Protein AF-A0A7Z9YYF7-F1 (afdb_monomer)

Secondary structure (DSSP, 8-state):
---SEEEEEEEGGG--SSHHHHHHHHHT-SSPPPS------S--SS--TTS----SSSS-SEEEEEEE-

Mean predicted aligned error: 8.63 Å

Solvent-accessible surface area (backbone atoms only — not comparable to full-atom values): 4835 Å² total; per-residue (Å²): 136,62,55,57,68,42,79,45,80,43,52,57,87,73,66,66,98,43,70,66,61,54,49,48,52,63,70,66,47,90,59,82,79,70,100,72,84,84,88,84,74,74,87,68,89,63,62,49,104,79,69,54,91,74,91,68,85,90,48,48,73,43,76,51,74,46,81,43,132

pLDDT: mean 77.79, std 18.12, range [40.62, 97.31]

Foldseek 3Di:
DEELEEEEEAEPVLDDPDVVVVVVVVVPPPDDDDPDDDDDDPDDPDDDVVNDDDPDDPYHNDYHYDYDD

Structure (mmCIF, N/CA/C/O backbone):
data_AF-A0A7Z9YYF7-F1
#
_entry.id   AF-A0A7Z9YYF7-F1
#
loop_
_atom_site.group_PDB
_atom_site.id
_at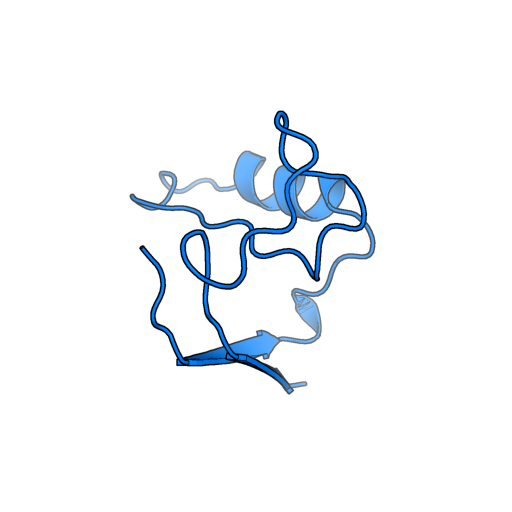om_site.type_symbol
_atom_site.label_atom_id
_atom_site.label_alt_id
_atom_site.label_comp_id
_atom_site.label_asym_id
_atom_site.label_entity_id
_atom_site.label_seq_id
_atom_site.pdbx_PDB_ins_code
_atom_site.Cartn_x
_atom_site.Cartn_y
_atom_site.Cartn_z
_atom_site.occupancy
_atom_site.B_iso_or_equiv
_atom_site.auth_seq_id
_atom_site.auth_comp_id
_atom_site.auth_asym_id
_atom_site.auth_atom_id
_atom_site.pdbx_PDB_model_num
ATOM 1 N N . MET A 1 1 ? 14.104 -4.503 -3.224 1.00 63.00 1 MET A N 1
ATOM 2 C CA . MET A 1 1 ? 13.820 -4.304 -4.662 1.00 63.00 1 MET A CA 1
ATOM 3 C C . MET A 1 1 ? 12.450 -4.891 -4.947 1.00 63.00 1 MET A C 1
ATOM 5 O O . MET A 1 1 ? 12.244 -6.058 -4.638 1.00 63.00 1 MET A O 1
ATOM 9 N N . LEU A 1 2 ? 11.506 -4.085 -5.436 1.00 72.75 2 LEU A N 1
ATOM 10 C CA . LEU A 1 2 ? 10.174 -4.569 -5.812 1.00 72.75 2 LEU A CA 1
ATOM 11 C C . LEU A 1 2 ? 10.182 -5.067 -7.272 1.00 72.75 2 LEU A C 1
ATOM 13 O O . LEU A 1 2 ? 11.007 -4.592 -8.055 1.00 72.75 2 LEU A O 1
ATOM 17 N N . PRO A 1 3 ? 9.292 -6.002 -7.656 1.00 80.88 3 PRO A N 1
ATOM 18 C CA . PRO A 1 3 ? 9.178 -6.467 -9.038 1.00 80.88 3 PRO A CA 1
ATOM 19 C C . PRO A 1 3 ? 8.902 -5.328 -10.025 1.00 80.88 3 PRO A C 1
ATOM 21 O O . PRO A 1 3 ? 8.252 -4.347 -9.678 1.00 80.88 3 PRO A O 1
ATOM 24 N N . ILE A 1 4 ? 9.334 -5.487 -11.281 1.00 80.81 4 ILE A N 1
ATOM 25 C CA . ILE A 1 4 ? 9.088 -4.515 -12.366 1.00 80.81 4 ILE A CA 1
ATOM 26 C C . ILE A 1 4 ? 7.581 -4.321 -12.605 1.00 80.81 4 ILE A C 1
ATOM 28 O O . ILE A 1 4 ? 7.138 -3.224 -12.945 1.00 80.81 4 ILE A O 1
ATOM 32 N N . TYR A 1 5 ? 6.796 -5.378 -12.398 1.00 83.56 5 TYR A N 1
ATOM 33 C CA . TYR A 1 5 ? 5.345 -5.378 -12.515 1.00 83.56 5 TYR A CA 1
ATOM 34 C C . TYR A 1 5 ? 4.733 -5.872 -11.213 1.00 83.56 5 TYR A C 1
ATOM 36 O O . TYR A 1 5 ? 5.012 -6.995 -10.796 1.00 83.56 5 TYR A O 1
ATOM 44 N N . SER A 1 6 ? 3.888 -5.046 -10.603 1.00 84.06 6 SER A N 1
ATOM 45 C CA . SER A 1 6 ? 3.228 -5.373 -9.339 1.00 84.06 6 SER A CA 1
ATOM 46 C C . SER A 1 6 ? 1.721 -5.170 -9.449 1.00 84.06 6 SER A C 1
ATOM 48 O O . SER A 1 6 ? 1.261 -4.132 -9.925 1.00 84.06 6 SER A O 1
ATOM 50 N N . ILE A 1 7 ? 0.953 -6.157 -8.987 1.00 89.94 7 ILE A N 1
ATOM 51 C CA . ILE A 1 7 ? -0.499 -6.063 -8.819 1.00 89.94 7 ILE A CA 1
ATOM 52 C C . ILE A 1 7 ? -0.798 -6.238 -7.332 1.00 89.94 7 ILE A C 1
ATOM 54 O O . ILE A 1 7 ? -0.398 -7.242 -6.744 1.00 89.94 7 ILE A O 1
ATOM 58 N N . THR A 1 8 ? -1.501 -5.277 -6.737 1.00 89.94 8 THR A N 1
ATOM 59 C CA . THR A 1 8 ? -1.839 -5.287 -5.307 1.00 89.94 8 THR A CA 1
ATOM 60 C C . THR A 1 8 ? -3.350 -5.286 -5.111 1.00 89.94 8 THR A C 1
ATOM 62 O O . THR A 1 8 ? -4.070 -4.547 -5.775 1.00 89.94 8 THR A O 1
ATOM 65 N N . VAL A 1 9 ? -3.849 -6.082 -4.169 1.00 94.94 9 VAL A N 1
ATOM 66 C CA . VAL A 1 9 ? -5.262 -6.064 -3.770 1.00 94.94 9 VAL A CA 1
ATOM 67 C C . VAL A 1 9 ? -5.374 -5.387 -2.412 1.00 94.94 9 VAL A C 1
ATOM 69 O O . VAL A 1 9 ? -4.663 -5.757 -1.479 1.00 94.94 9 VAL A O 1
ATOM 72 N N . VAL A 1 10 ? -6.250 -4.391 -2.310 1.00 93.56 10 VAL A N 1
ATOM 73 C CA . VAL A 1 10 ? -6.456 -3.598 -1.094 1.00 93.56 10 VAL A CA 1
ATOM 74 C C . VAL A 1 10 ? -7.916 -3.714 -0.680 1.00 93.56 10 VAL A C 1
ATOM 76 O O . VAL A 1 10 ? -8.813 -3.512 -1.499 1.00 93.56 10 VAL A O 1
ATOM 79 N N . LYS A 1 11 ? -8.180 -4.034 0.587 1.00 96.38 11 LYS A N 1
ATOM 80 C CA . LYS A 1 11 ? -9.551 -4.008 1.107 1.00 96.38 11 LYS A CA 1
ATOM 81 C C . LYS A 1 11 ? -9.998 -2.564 1.288 1.00 96.38 11 LYS A C 1
ATOM 83 O O . LYS A 1 11 ? -9.230 -1.735 1.774 1.00 96.38 11 LYS A O 1
ATOM 88 N N . ALA A 1 12 ? -11.253 -2.268 0.967 1.00 95.31 12 ALA A N 1
ATOM 89 C CA . ALA A 1 12 ? -11.821 -0.934 1.136 1.00 95.31 12 ALA A CA 1
ATOM 90 C C . ALA A 1 12 ? -11.710 -0.443 2.593 1.00 95.31 12 ALA A C 1
ATOM 92 O O . ALA A 1 12 ? -11.420 0.729 2.826 1.00 95.31 12 ALA A O 1
ATOM 93 N N . CYS A 1 13 ? -11.844 -1.348 3.572 1.00 95.06 13 CYS A N 1
ATOM 94 C CA . CYS A 1 13 ? -11.692 -1.044 4.998 1.00 95.06 13 CYS A CA 1
ATOM 95 C C . CYS A 1 13 ? -10.268 -0.643 5.417 1.00 95.06 13 CYS A C 1
ATOM 97 O O . CYS A 1 13 ? -10.095 -0.057 6.487 1.00 95.06 13 CYS A O 1
ATOM 99 N N . ASP A 1 14 ?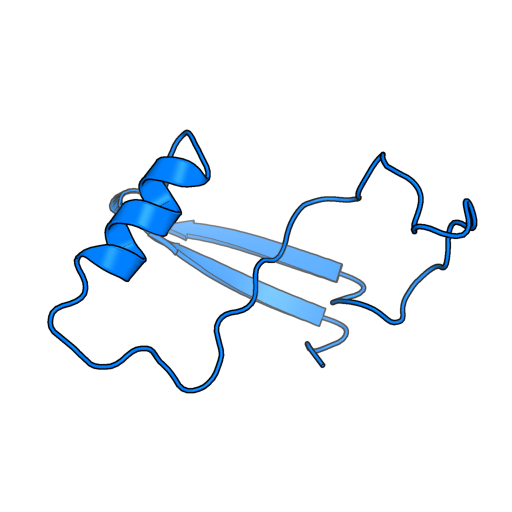 -9.256 -0.925 4.595 1.00 93.25 14 ASP A N 1
ATOM 100 C CA . ASP A 1 14 ? -7.847 -0.638 4.887 1.00 93.25 14 ASP A CA 1
ATOM 101 C C . ASP A 1 14 ? -7.390 0.700 4.278 1.00 93.25 14 ASP A C 1
ATOM 103 O O . ASP A 1 14 ? -6.290 1.174 4.564 1.00 93.25 14 ASP A O 1
ATOM 107 N N . LEU A 1 15 ? -8.243 1.361 3.485 1.00 92.75 15 LEU A N 1
ATOM 108 C CA . LEU A 1 15 ? -7.954 2.685 2.938 1.00 92.75 15 LEU A CA 1
ATOM 109 C C . LEU A 1 15 ? -7.934 3.740 4.049 1.00 92.75 15 LEU A C 1
ATOM 111 O O . LEU A 1 15 ? -8.773 3.757 4.954 1.00 92.75 15 LEU A O 1
ATOM 115 N N . ARG A 1 16 ? -6.956 4.641 3.981 1.00 93.00 16 ARG A N 1
ATOM 116 C CA . ARG A 1 16 ? -6.794 5.763 4.910 1.00 93.00 16 ARG A CA 1
ATOM 117 C C . ARG A 1 16 ? -6.601 7.050 4.125 1.00 93.00 16 ARG A C 1
ATOM 119 O O . ARG A 1 16 ? -5.944 7.054 3.089 1.00 93.00 16 ARG A O 1
ATOM 126 N N . SER A 1 17 ? -7.141 8.149 4.642 1.00 91.31 17 SER A N 1
ATOM 127 C CA . SER A 1 17 ? -7.079 9.453 3.970 1.00 91.31 17 SER A CA 1
ATOM 128 C C . SER A 1 17 ? -5.717 10.130 4.120 1.00 91.31 17 SER A C 1
ATOM 130 O O . SER A 1 17 ? -5.398 11.045 3.362 1.00 91.31 17 SER A O 1
ATOM 132 N N . ARG A 1 18 ? -4.920 9.735 5.123 1.00 90.12 18 ARG A N 1
ATOM 133 C CA . ARG A 1 18 ? -3.609 10.329 5.418 1.00 90.12 18 ARG A CA 1
ATOM 134 C C . ARG A 1 18 ? -2.584 9.252 5.747 1.00 90.12 18 ARG A C 1
ATOM 136 O O . ARG A 1 18 ? -2.899 8.289 6.441 1.00 90.12 18 ARG A O 1
ATOM 143 N N . LEU A 1 19 ? -1.334 9.483 5.345 1.00 89.12 19 LEU A N 1
ATOM 144 C CA . LEU A 1 19 ? -0.206 8.614 5.691 1.00 89.12 19 LEU A CA 1
ATOM 145 C C . LEU A 1 19 ? -0.080 8.415 7.209 1.00 89.12 19 LEU A C 1
ATOM 147 O O . LEU A 1 19 ? 0.170 7.303 7.657 1.00 89.12 19 LEU A O 1
ATOM 151 N N . THR A 1 20 ? -0.323 9.462 8.003 1.00 93.75 20 THR A N 1
ATOM 152 C CA . THR A 1 20 ? -0.259 9.404 9.472 1.00 93.75 20 THR A CA 1
ATOM 153 C C . THR A 1 20 ? -1.195 8.356 10.071 1.00 93.75 20 THR A C 1
ATOM 155 O O . THR A 1 20 ? -0.802 7.664 10.999 1.00 93.75 20 THR A O 1
ATOM 158 N N . GLN A 1 21 ? -2.388 8.169 9.500 1.00 93.69 21 GLN A N 1
ATOM 159 C CA . GLN A 1 21 ? -3.339 7.140 9.941 1.00 93.69 21 GLN A CA 1
ATOM 160 C C . GLN A 1 21 ? -2.857 5.724 9.586 1.00 93.69 21 GLN A C 1
ATOM 162 O O . GLN A 1 21 ? -3.124 4.769 10.309 1.00 93.69 21 GLN A O 1
ATOM 167 N N . GLY A 1 22 ? -2.129 5.574 8.473 1.00 90.75 22 GLY A N 1
ATOM 168 C CA . GLY A 1 22 ? -1.451 4.319 8.135 1.00 90.75 22 GLY A CA 1
ATOM 169 C C . GLY A 1 22 ? -0.269 4.029 9.067 1.00 90.75 22 GLY A C 1
ATOM 17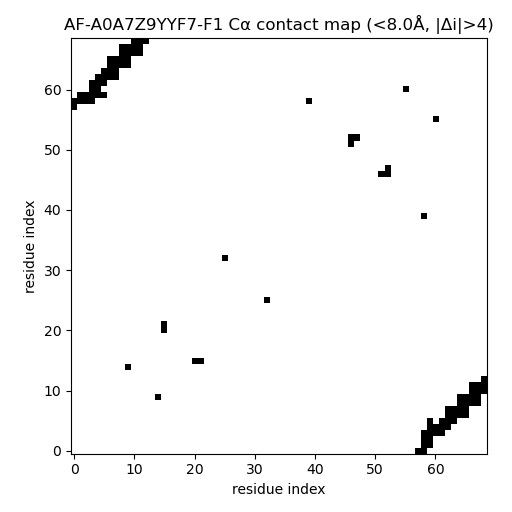0 O O . GLY A 1 22 ? -0.055 2.886 9.457 1.00 90.75 22 GLY A O 1
ATOM 171 N N . MET A 1 23 ? 0.466 5.064 9.478 1.00 91.94 23 MET A N 1
ATOM 172 C CA . MET A 1 23 ? 1.555 4.930 10.451 1.00 91.94 23 MET A CA 1
ATOM 173 C C . MET A 1 23 ? 1.043 4.569 11.846 1.00 91.94 23 MET A C 1
ATOM 175 O O . MET A 1 23 ? 1.649 3.737 12.513 1.00 91.94 23 MET A O 1
ATOM 179 N N . GLU A 1 24 ? -0.087 5.137 12.264 1.00 93.81 24 GLU A N 1
ATOM 180 C CA . GLU A 1 24 ? -0.753 4.785 13.521 1.00 93.81 24 GLU A CA 1
ATOM 181 C C . GLU A 1 24 ? -1.135 3.296 13.562 1.00 93.81 24 GLU A C 1
ATOM 183 O O . GLU A 1 24 ? -0.937 2.634 14.577 1.00 93.81 24 GLU A O 1
ATOM 188 N N . PHE A 1 25 ? -1.603 2.729 12.443 1.00 89.75 25 PHE A N 1
ATOM 189 C CA . PHE A 1 25 ? -1.852 1.288 12.343 1.00 89.75 25 PHE A CA 1
ATOM 190 C C . PHE A 1 25 ? -0.588 0.460 12.621 1.00 89.75 25 PHE A C 1
ATOM 192 O O . PHE A 1 25 ? -0.651 -0.514 13.367 1.00 89.75 25 PHE A O 1
ATOM 199 N N . LEU A 1 26 ? 0.564 0.863 12.074 1.00 89.56 26 LEU A N 1
ATOM 200 C CA . LEU A 1 26 ? 1.839 0.182 12.322 1.00 89.56 26 LEU A CA 1
ATOM 201 C C . LEU A 1 26 ? 2.323 0.346 13.769 1.00 89.56 26 LEU A C 1
ATOM 203 O O . LEU A 1 26 ? 2.908 -0.582 14.316 1.00 89.56 26 LEU A O 1
ATOM 207 N N . GLN A 1 27 ? 2.083 1.502 14.389 1.00 90.38 27 GLN A N 1
ATOM 208 C CA . GLN A 1 27 ? 2.439 1.752 15.792 1.00 90.38 27 GLN A CA 1
ATOM 209 C C . GLN A 1 27 ? 1.588 0.928 16.761 1.00 90.38 27 GLN A C 1
ATOM 211 O O . GLN A 1 27 ? 2.092 0.465 17.779 1.00 90.38 27 GLN A O 1
ATOM 216 N N . ASN A 1 28 ? 0.312 0.729 16.431 1.00 92.38 28 ASN A N 1
ATOM 217 C CA . ASN A 1 28 ? -0.640 -0.010 17.257 1.00 92.38 28 ASN A CA 1
ATOM 218 C C . ASN A 1 28 ? -0.614 -1.528 17.010 1.00 92.38 28 ASN A C 1
ATOM 220 O O . ASN A 1 28 ? -1.409 -2.261 17.608 1.00 92.38 28 ASN A O 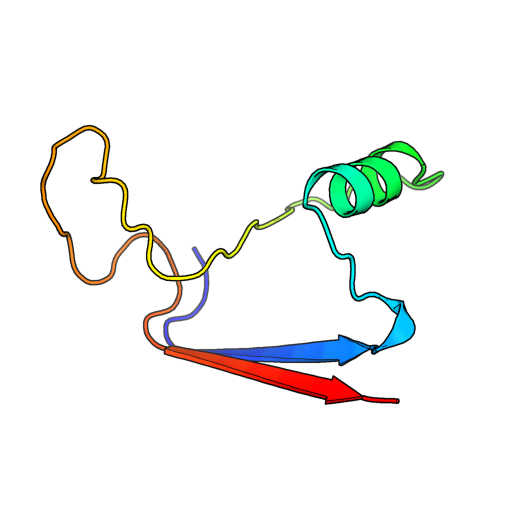1
ATOM 224 N N . LEU A 1 29 ? 0.274 -2.022 16.140 1.00 89.06 29 LEU A N 1
ATOM 225 C CA . LEU A 1 29 ? 0.457 -3.455 15.946 1.00 89.06 29 LEU A CA 1
ATOM 226 C C . LEU A 1 29 ? 0.977 -4.079 17.249 1.00 89.06 29 LEU A C 1
ATOM 228 O O . LEU A 1 29 ? 2.074 -3.786 17.711 1.00 89.06 29 LEU A O 1
ATOM 232 N N . GLN A 1 30 ? 0.189 -4.979 17.833 1.00 86.12 30 GLN A N 1
ATOM 233 C CA . GLN A 1 30 ? 0.602 -5.761 19.007 1.00 86.12 30 GLN A CA 1
ATOM 234 C C . GLN A 1 30 ? 1.614 -6.858 18.633 1.00 86.12 30 GLN A C 1
ATOM 236 O O . GLN A 1 30 ? 2.293 -7.408 19.496 1.00 86.12 30 GLN A O 1
ATOM 241 N N . ALA A 1 31 ? 1.704 -7.182 17.340 1.00 86.25 31 ALA A N 1
ATOM 242 C CA . ALA A 1 31 ? 2.660 -8.124 16.783 1.00 86.25 31 ALA A CA 1
ATOM 243 C C . ALA A 1 31 ? 3.969 -7.415 16.390 1.00 86.25 31 ALA A C 1
ATOM 245 O O . ALA A 1 31 ? 3.947 -6.224 16.069 1.00 86.25 31 ALA A O 1
ATOM 246 N N . PRO A 1 32 ? 5.102 -8.140 16.341 1.00 88.12 32 PRO A N 1
ATOM 247 C CA . PRO A 1 32 ? 6.336 -7.610 15.779 1.00 88.12 32 PRO A CA 1
ATOM 248 C C . PRO A 1 32 ? 6.114 -7.058 14.370 1.00 88.12 32 PRO A C 1
ATOM 250 O O . PRO A 1 32 ? 5.344 -7.618 13.584 1.00 88.12 32 PRO A O 1
ATOM 253 N N . LEU A 1 33 ? 6.826 -5.980 14.038 1.00 89.25 33 LEU A N 1
ATOM 254 C CA . LEU A 1 33 ? 6.819 -5.462 12.676 1.00 89.25 33 LEU A CA 1
ATOM 255 C C . LEU A 1 33 ? 7.295 -6.548 11.697 1.00 89.25 33 LEU A C 1
ATOM 257 O O . LEU A 1 33 ? 8.196 -7.328 12.025 1.00 89.25 33 LEU A O 1
ATOM 261 N N . PRO A 1 34 ? 6.716 -6.606 10.486 1.00 87.44 34 PRO A N 1
ATOM 262 C CA . PRO A 1 34 ? 7.190 -7.520 9.462 1.00 87.44 34 PRO A CA 1
ATOM 263 C C . PRO A 1 34 ? 8.641 -7.182 9.083 1.00 87.44 34 PRO A C 1
ATOM 265 O O . PRO A 1 34 ? 9.069 -6.032 9.212 1.00 87.44 34 PRO A O 1
ATOM 268 N N . PRO A 1 35 ? 9.392 -8.155 8.542 1.00 87.81 35 PRO A N 1
ATOM 269 C CA . PRO A 1 35 ? 10.803 -7.971 8.192 1.00 87.81 35 PRO A CA 1
ATOM 270 C C . PRO A 1 35 ? 11.042 -6.864 7.154 1.00 87.81 35 PRO A C 1
ATOM 272 O O . PRO A 1 35 ? 12.153 -6.354 7.042 1.00 87.81 35 PRO A O 1
ATOM 275 N N . SER A 1 36 ? 10.017 -6.481 6.387 1.00 86.44 36 SER A N 1
ATOM 276 C CA . SER A 1 36 ? 10.084 -5.364 5.448 1.00 86.44 36 SER A CA 1
ATOM 277 C C . SER A 1 36 ? 8.735 -4.665 5.318 1.00 86.44 36 SER A C 1
ATOM 279 O O . SER A 1 36 ? 7.718 -5.326 5.098 1.00 86.44 36 SER A O 1
ATOM 281 N N . ILE A 1 37 ? 8.748 -3.334 5.358 1.00 87.00 37 ILE A N 1
ATOM 282 C CA . ILE A 1 37 ? 7.600 -2.474 5.053 1.00 87.00 37 ILE A CA 1
ATOM 283 C C . ILE A 1 37 ? 8.011 -1.576 3.888 1.00 87.00 37 ILE A C 1
ATOM 285 O O . ILE A 1 37 ? 9.023 -0.886 3.973 1.00 87.00 37 ILE A O 1
ATOM 289 N N . ASN A 1 38 ? 7.246 -1.597 2.795 1.00 84.44 38 ASN A N 1
ATOM 290 C CA . ASN A 1 38 ? 7.533 -0.803 1.600 1.00 84.44 38 ASN A CA 1
ATOM 291 C C . ASN A 1 38 ? 6.466 0.282 1.435 1.00 84.44 38 ASN A C 1
ATOM 293 O O . ASN A 1 38 ? 5.291 -0.031 1.2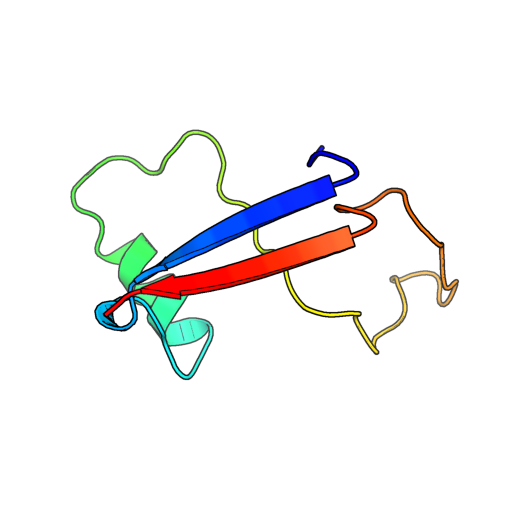48 1.00 84.44 38 ASN A O 1
ATOM 297 N N . PHE A 1 39 ? 6.879 1.548 1.457 1.00 84.69 39 PHE A N 1
ATOM 298 C CA . PHE A 1 39 ? 6.010 2.669 1.114 1.00 84.69 39 PHE A CA 1
ATOM 299 C C . PHE A 1 39 ? 6.100 2.922 -0.385 1.00 84.69 39 PHE A C 1
ATOM 301 O O . PHE A 1 39 ? 7.119 3.388 -0.889 1.00 84.69 39 PHE A O 1
ATOM 308 N N . VAL A 1 40 ? 5.030 2.582 -1.098 1.00 81.19 40 VAL A N 1
ATOM 309 C CA . VAL A 1 40 ? 4.924 2.784 -2.542 1.00 81.19 40 VAL A CA 1
ATOM 310 C C . VAL A 1 40 ? 3.991 3.963 -2.786 1.00 81.19 40 VAL A C 1
ATOM 312 O O . VAL A 1 40 ? 2.774 3.834 -2.670 1.00 81.19 40 VAL A O 1
ATOM 315 N N . SER A 1 41 ? 4.564 5.122 -3.088 1.00 76.19 41 SER A N 1
ATOM 316 C CA . SER A 1 41 ? 3.824 6.324 -3.472 1.00 76.19 41 SER A CA 1
ATOM 317 C C . SER A 1 41 ? 3.751 6.469 -4.996 1.00 76.19 41 SER A C 1
ATOM 319 O O . SER A 1 41 ? 4.532 5.874 -5.740 1.00 76.19 41 SER A O 1
ATOM 321 N N . GLY A 1 42 ? 2.777 7.252 -5.473 1.00 67.12 42 GLY A N 1
ATOM 322 C CA . GLY A 1 42 ? 2.706 7.653 -6.880 1.00 67.12 42 GLY A CA 1
ATOM 323 C C . GLY A 1 42 ? 3.934 8.466 -7.302 1.00 67.12 42 GLY A C 1
ATOM 324 O O . GLY A 1 42 ? 4.723 8.875 -6.451 1.00 67.12 42 GLY A O 1
ATOM 325 N N . ALA A 1 43 ? 4.088 8.695 -8.613 1.00 53.72 43 ALA A N 1
ATOM 326 C CA . ALA A 1 43 ? 5.232 9.412 -9.176 1.00 53.72 43 ALA A CA 1
ATOM 327 C C . ALA A 1 43 ? 5.522 10.687 -8.371 1.00 53.72 43 ALA A C 1
ATOM 329 O O . ALA A 1 43 ? 4.705 11.607 -8.311 1.00 53.72 43 ALA A O 1
ATOM 330 N N . SER A 1 44 ? 6.674 10.700 -7.709 1.00 44.78 44 SER A N 1
ATOM 331 C CA . SER A 1 44 ? 7.126 11.842 -6.936 1.00 44.78 44 SER A CA 1
ATOM 332 C C . SER A 1 44 ? 7.312 13.028 -7.884 1.00 44.78 44 SER A C 1
ATOM 334 O O . SER A 1 44 ? 8.151 12.980 -8.778 1.00 44.78 44 SER A O 1
ATOM 336 N N . SER A 1 45 ? 6.528 14.096 -7.701 1.00 44.12 45 SER A N 1
ATOM 337 C CA . SER A 1 45 ? 6.804 15.404 -8.318 1.00 44.12 45 SER A CA 1
ATOM 338 C C . SER A 1 45 ? 7.904 16.166 -7.571 1.00 44.12 45 SER A C 1
ATOM 340 O O . SER A 1 45 ? 8.242 17.288 -7.944 1.00 44.12 45 SER A O 1
ATOM 342 N N . THR A 1 46 ? 8.463 15.591 -6.508 1.00 43.59 46 THR A N 1
ATOM 343 C CA . THR A 1 46 ? 9.717 16.058 -5.938 1.00 43.59 46 THR A CA 1
ATOM 344 C C . THR A 1 46 ? 10.816 15.193 -6.519 1.00 43.59 46 THR A C 1
ATOM 346 O O . THR A 1 46 ? 10.870 13.988 -6.273 1.00 43.59 46 THR A O 1
ATOM 349 N N . ALA A 1 47 ? 11.623 15.833 -7.359 1.00 4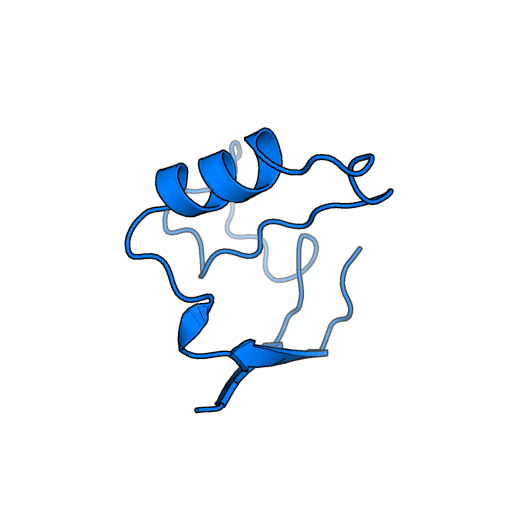2.72 47 ALA A N 1
ATOM 350 C CA . ALA A 1 47 ? 13.002 15.488 -7.623 1.00 42.72 47 ALA A CA 1
ATOM 351 C C . ALA A 1 47 ? 13.594 14.547 -6.564 1.00 42.72 47 ALA A C 1
ATOM 353 O O . ALA A 1 47 ? 13.531 14.827 -5.365 1.00 42.72 47 ALA A O 1
ATOM 354 N N . ASP A 1 48 ? 14.208 13.466 -7.040 1.00 47.41 48 ASP A N 1
ATOM 355 C CA . ASP A 1 48 ? 15.310 12.824 -6.330 1.00 47.41 48 ASP A CA 1
ATOM 356 C C . ASP A 1 48 ? 16.235 13.921 -5.764 1.00 47.41 48 ASP A C 1
ATOM 358 O O . ASP A 1 48 ? 16.324 14.997 -6.359 1.00 47.41 48 ASP A O 1
ATOM 362 N N . ILE A 1 49 ? 16.930 13.692 -4.646 1.00 46.31 49 ILE A N 1
ATOM 363 C CA . ILE A 1 49 ? 17.839 14.683 -4.015 1.00 46.31 49 ILE A CA 1
ATOM 364 C C . ILE A 1 49 ? 18.852 15.315 -5.006 1.00 46.31 49 ILE A C 1
ATOM 366 O O . ILE A 1 49 ? 19.380 16.397 -4.770 1.00 46.31 49 ILE A O 1
ATOM 370 N N . GLU A 1 50 ? 19.033 14.662 -6.155 1.00 51.28 50 GLU A N 1
ATOM 371 C CA . GLU A 1 50 ? 19.871 15.003 -7.303 1.00 51.28 50 GLU A CA 1
ATOM 372 C C . GLU A 1 50 ? 19.167 15.793 -8.441 1.00 51.28 50 GLU A C 1
ATOM 374 O O . GLU A 1 50 ? 19.791 16.057 -9.463 1.00 51.28 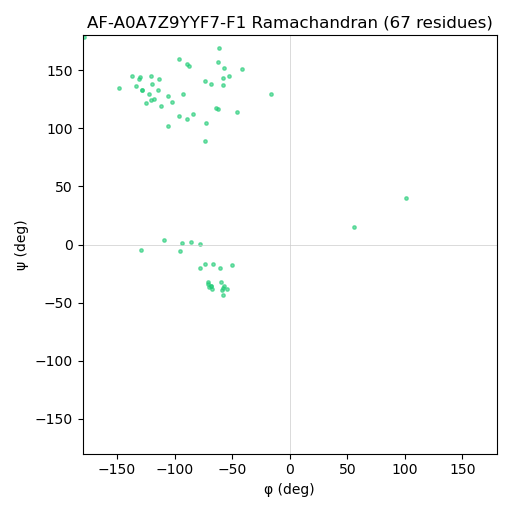50 GLU A O 1
ATOM 379 N N . LEU A 1 51 ? 17.874 16.151 -8.352 1.00 46.53 51 LEU A N 1
ATOM 380 C CA . LEU A 1 51 ? 17.092 16.810 -9.430 1.00 46.53 51 LEU A CA 1
ATOM 381 C C . LEU A 1 51 ? 17.064 16.068 -10.786 1.00 46.53 51 LEU A C 1
ATOM 383 O O . LEU A 1 51 ? 16.629 16.628 -11.794 1.00 46.53 51 LEU A O 1
ATOM 387 N N . VAL A 1 52 ? 17.453 14.792 -10.829 1.00 40.62 52 VAL A N 1
ATOM 388 C CA . VAL A 1 52 ? 17.419 13.974 -12.046 1.00 40.62 52 VAL A CA 1
ATOM 389 C C . VAL A 1 52 ? 16.220 13.032 -12.008 1.00 40.62 52 VAL A C 1
ATOM 391 O O . VAL A 1 52 ? 16.072 12.200 -11.119 1.00 40.62 52 VAL A O 1
ATOM 394 N N . HIS A 1 53 ? 15.360 13.127 -13.021 1.00 48.88 53 HIS A N 1
ATOM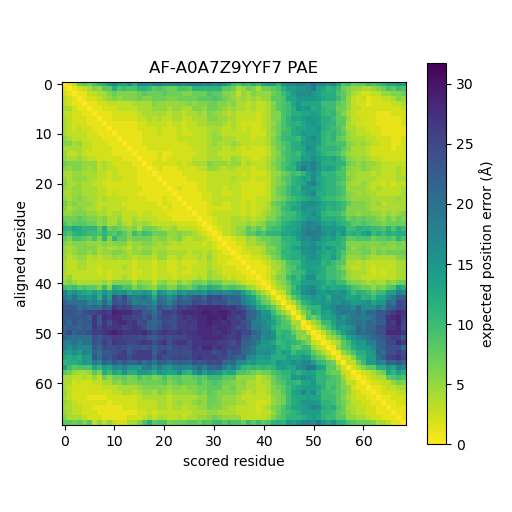 395 C CA . HIS A 1 53 ? 14.280 12.169 -13.238 1.00 48.88 53 HIS A CA 1
ATOM 396 C C . HIS A 1 53 ? 14.854 10.848 -13.781 1.00 48.88 53 HIS A C 1
ATOM 398 O O . HIS A 1 53 ? 14.962 10.648 -14.996 1.00 48.88 53 HIS A O 1
ATOM 404 N N . VAL A 1 54 ? 15.228 9.929 -12.889 1.00 45.12 54 VAL A N 1
ATOM 405 C CA . VAL A 1 54 ? 15.685 8.589 -13.279 1.00 45.12 54 VAL A CA 1
ATOM 406 C C . VAL A 1 54 ? 14.477 7.674 -13.491 1.00 45.12 54 VAL A C 1
ATOM 408 O O . VAL A 1 54 ? 13.770 7.300 -12.555 1.00 45.12 54 VAL A O 1
ATOM 411 N N . LYS A 1 55 ? 14.240 7.261 -14.742 1.00 48.88 55 LYS A N 1
ATOM 412 C CA . LYS A 1 55 ? 13.277 6.194 -15.048 1.00 48.88 55 LYS A CA 1
ATOM 413 C C . LYS A 1 55 ? 13.847 4.839 -14.611 1.00 48.88 55 LYS A C 1
ATOM 415 O O . LYS A 1 55 ? 14.653 4.255 -15.324 1.00 48.88 55 LYS A O 1
ATOM 420 N N . GLY A 1 56 ? 13.338 4.309 -13.496 1.00 50.38 56 GLY A N 1
ATOM 421 C CA . GLY A 1 56 ? 13.146 2.860 -13.344 1.00 50.38 56 GLY A CA 1
ATOM 422 C C . GLY A 1 56 ? 14.162 2.044 -12.538 1.00 50.38 56 GLY A C 1
ATOM 423 O O . GLY A 1 56 ? 14.415 0.912 -12.932 1.00 50.38 56 GLY A O 1
ATOM 424 N N . VAL A 1 57 ? 14.694 2.528 -11.407 1.00 51.00 57 VAL A N 1
ATOM 425 C CA . VAL A 1 57 ? 15.510 1.666 -10.509 1.00 51.00 57 VAL A CA 1
ATOM 426 C C . VAL A 1 57 ? 15.119 1.666 -9.022 1.00 51.00 57 VAL A C 1
ATOM 428 O O . VAL A 1 57 ? 15.643 0.853 -8.268 1.00 51.00 57 VAL A O 1
ATOM 431 N N . HIS A 1 58 ? 14.150 2.484 -8.591 1.00 59.16 58 HIS A N 1
ATOM 432 C CA . HIS A 1 58 ? 13.757 2.591 -7.170 1.00 59.16 58 HIS A CA 1
ATOM 433 C C . HIS A 1 58 ? 12.375 1.995 -6.825 1.00 59.16 58 HIS A C 1
ATOM 435 O O . HIS A 1 58 ? 11.942 2.061 -5.677 1.00 59.16 58 HIS A O 1
ATOM 441 N N . GLY A 1 59 ? 11.678 1.370 -7.779 1.00 63.41 59 GLY A N 1
ATOM 442 C CA . GLY A 1 59 ? 10.357 0.770 -7.558 1.00 63.41 59 GLY A CA 1
ATOM 443 C C . GLY A 1 59 ? 9.797 0.085 -8.810 1.00 63.41 59 GLY A C 1
ATOM 444 O O . GLY A 1 59 ? 10.457 0.101 -9.852 1.00 63.41 59 GLY A O 1
ATOM 445 N N . PRO A 1 60 ? 8.602 -0.528 -8.736 1.00 69.75 60 PRO A N 1
ATOM 446 C CA . PRO A 1 60 ? 7.983 -1.175 -9.887 1.00 69.75 60 PRO A CA 1
ATOM 447 C C . PRO A 1 60 ? 7.780 -0.196 -11.042 1.00 69.75 60 PRO A C 1
ATOM 449 O O . PRO A 1 60 ? 7.314 0.926 -10.845 1.00 69.75 60 PRO A O 1
ATOM 452 N N . LEU A 1 61 ? 8.073 -0.644 -12.260 1.00 74.25 61 LEU A N 1
ATOM 453 C CA . LEU A 1 61 ? 7.866 0.144 -13.473 1.00 74.25 61 LEU A CA 1
ATOM 454 C C . LEU A 1 61 ? 6.377 0.293 -13.806 1.00 74.25 61 LEU A C 1
ATOM 456 O O . LEU A 1 61 ? 5.967 1.322 -14.341 1.00 74.25 61 LEU A O 1
ATOM 460 N N . ARG A 1 62 ? 5.565 -0.733 -13.517 1.00 77.50 62 ARG A N 1
ATOM 461 C CA . ARG A 1 62 ? 4.102 -0.638 -13.591 1.00 77.50 62 ARG A CA 1
ATOM 462 C C . ARG A 1 62 ? 3.468 -1.233 -12.345 1.00 77.50 62 ARG A C 1
ATOM 464 O O . ARG A 1 62 ? 3.847 -2.316 -11.899 1.00 77.50 62 ARG A O 1
ATOM 471 N N . ILE A 1 63 ? 2.472 -0.523 -11.832 1.00 82.75 63 ILE A N 1
ATOM 472 C CA . ILE A 1 63 ? 1.680 -0.928 -10.676 1.00 82.75 63 ILE A CA 1
ATOM 473 C C . ILE A 1 63 ? 0.212 -0.848 -11.051 1.00 82.75 63 ILE A C 1
ATOM 475 O O . ILE A 1 63 ? -0.230 0.160 -11.602 1.00 82.75 63 ILE A O 1
ATOM 479 N N . ALA A 1 64 ? -0.534 -1.893 -10.722 1.00 88.19 64 ALA A N 1
ATOM 480 C CA . ALA A 1 64 ? -1.987 -1.866 -10.693 1.00 88.19 64 ALA A CA 1
ATOM 481 C C . ALA A 1 64 ? -2.457 -2.214 -9.280 1.00 88.19 64 ALA A C 1
ATOM 483 O O . ALA A 1 64 ? -1.843 -3.041 -8.603 1.00 88.19 64 ALA A O 1
ATOM 484 N N . TYR A 1 65 ? -3.549 -1.601 -8.834 1.00 90.56 65 TYR A N 1
ATOM 485 C CA . TYR A 1 65 ? -4.209 -2.003 -7.600 1.00 90.56 65 TYR A CA 1
ATOM 486 C C . TYR A 1 65 ? -5.711 -2.171 -7.810 1.00 90.56 65 TYR A C 1
ATOM 488 O O . TYR A 1 65 ? -6.326 -1.421 -8.566 1.00 90.56 65 TYR A O 1
ATOM 496 N N . GLY A 1 66 ? -6.284 -3.178 -7.155 1.00 94.69 66 GLY A N 1
ATOM 497 C CA . GLY A 1 66 ? -7.720 -3.440 -7.129 1.00 94.69 66 GLY A CA 1
ATOM 498 C C . GLY A 1 66 ? -8.266 -3.255 -5.719 1.00 94.69 66 GLY A C 1
ATOM 499 O O . GLY A 1 66 ? -7.675 -3.760 -4.764 1.00 94.69 66 GLY A O 1
ATOM 500 N N . ILE A 1 67 ? -9.384 -2.539 -5.596 1.00 96.25 67 ILE A N 1
ATOM 501 C CA . ILE A 1 67 ? -10.101 -2.386 -4.326 1.00 96.25 67 ILE A CA 1
ATOM 502 C C . ILE A 1 67 ? -11.177 -3.469 -4.240 1.00 96.25 67 ILE A C 1
ATOM 504 O O . ILE A 1 67 ? -11.960 -3.632 -5.176 1.00 96.25 67 ILE A O 1
ATOM 508 N N . VAL A 1 68 ? -11.212 -4.190 -3.120 1.00 97.31 68 VAL A N 1
ATOM 509 C CA . VAL A 1 68 ? -12.248 -5.190 -2.807 1.00 97.31 68 VAL A CA 1
ATOM 510 C C . VAL A 1 68 ? -13.092 -4.727 -1.619 1.00 97.31 68 VAL A C 1
ATOM 512 O O . VAL A 1 68 ? -12.557 -4.102 -0.701 1.00 97.31 68 VAL A O 1
ATOM 515 N N . PHE A 1 69 ? -14.397 -5.003 -1.663 1.00 91.19 69 PHE A N 1
ATOM 516 C CA . PHE A 1 69 ? -15.390 -4.567 -0.673 1.00 91.19 6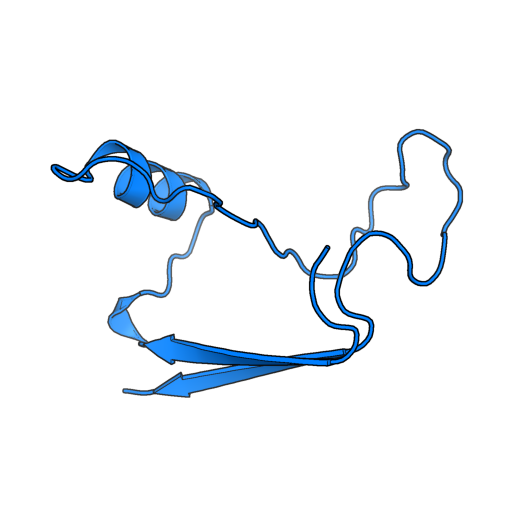9 PHE A CA 1
ATOM 517 C C . PHE A 1 69 ? -15.666 -5.645 0.372 1.00 91.19 69 PHE A C 1
ATOM 519 O O . PHE A 1 69 ? -15.737 -6.831 -0.021 1.00 91.19 69 PHE A O 1
#

Radius of gyration: 14.5 Å; Cα contacts (8 Å, |Δi|>4): 50; chains: 1; bounding box: 35×25×34 Å

Sequence (69 aa):
MLPIYSITVVKACDLRSRLTQGMEFLQNLQAPLPPSINFVSGASSTADIELVHVKGVHGPLRIAYGIVF